Protein AF-A0A1C3P4C2-F1 (afdb_monomer_lite)

Organism: NCBI:txid1839754

Foldseek 3Di:
DDPPPPDDFQDQAAPLPPRDGHPDRHDNHDVPSVVSSVQVCCCVPQVGDQSVCVVVQDDPPSPDDDD

Sequence (67 aa):
MSTENARAFPNGRCWCGCGERIDDPRVFFRAGHDKRAEVRVIRERYGDVASFLLAYGYGPAAGGGAA

Radius of gyration: 16.49 Å; chains: 1; bounding box: 41×29×38 Å

pLDDT: mean 86.46, std 15.31, range [39.53, 96.88]

Structure (mmCIF, N/CA/C/O backbone):
data_AF-A0A1C3P4C2-F1
#
_entry.id   AF-A0A1C3P4C2-F1
#
loop_
_atom_site.group_PDB
_atom_site.id
_atom_site.type_symbol
_atom_site.label_atom_id
_atom_site.label_alt_id
_atom_site.label_comp_id
_atom_site.label_asym_id
_atom_site.label_entity_id
_atom_site.label_seq_id
_atom_site.pdbx_PDB_ins_code
_atom_site.Cartn_x
_atom_site.Cartn_y
_atom_site.Cartn_z
_atom_site.occupancy
_atom_site.B_iso_or_equiv
_atom_site.auth_seq_id
_atom_site.auth_comp_id
_atom_site.auth_asym_id
_atom_site.auth_atom_id
_atom_site.pdbx_PDB_model_num
ATOM 1 N N . MET A 1 1 ? 14.506 21.383 3.892 1.00 41.62 1 MET A N 1
ATOM 2 C CA . MET A 1 1 ? 14.480 20.759 2.553 1.00 41.62 1 MET A CA 1
ATOM 3 C C . MET A 1 1 ? 13.056 20.319 2.308 1.00 41.62 1 MET A C 1
ATOM 5 O O . MET A 1 1 ? 12.627 19.332 2.890 1.00 41.62 1 MET A O 1
ATOM 9 N N . SER A 1 2 ? 12.303 21.123 1.564 1.00 48.38 2 SER A N 1
ATOM 10 C CA . SER A 1 2 ? 10.942 20.788 1.164 1.00 48.38 2 SER A CA 1
ATOM 11 C C . SER A 1 2 ? 11.023 19.590 0.229 1.00 48.38 2 SER A C 1
ATOM 13 O O . SER A 1 2 ? 11.460 19.719 -0.910 1.00 48.38 2 SER A O 1
ATOM 15 N N . THR A 1 3 ? 10.659 18.408 0.710 1.00 59.81 3 THR A N 1
ATOM 16 C CA . THR A 1 3 ? 10.260 17.310 -0.166 1.00 59.81 3 THR A CA 1
ATOM 17 C C . THR A 1 3 ? 8.905 17.692 -0.745 1.00 59.81 3 THR A C 1
ATOM 19 O O . THR A 1 3 ? 7.861 17.214 -0.306 1.00 59.81 3 THR A O 1
ATOM 22 N N . GLU A 1 4 ? 8.918 18.607 -1.721 1.00 56.19 4 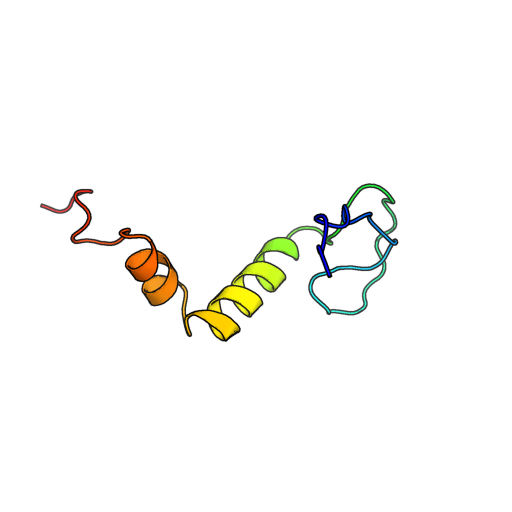GLU A N 1
AT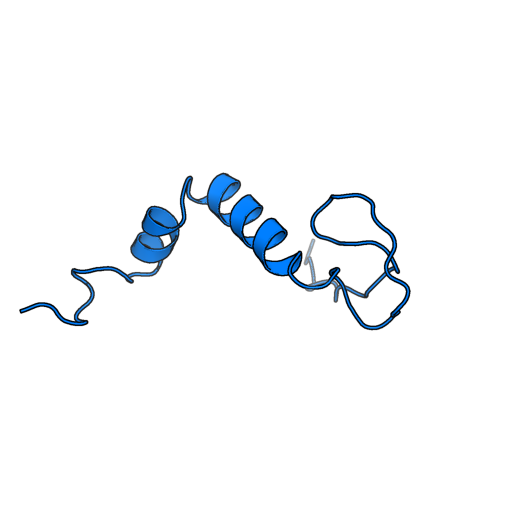OM 23 C CA . GLU A 1 4 ? 7.869 18.625 -2.732 1.00 56.19 4 GLU A CA 1
ATOM 24 C C . GLU A 1 4 ? 7.683 17.178 -3.174 1.00 56.19 4 GLU A C 1
ATOM 26 O O . GLU A 1 4 ? 8.654 16.481 -3.475 1.00 56.19 4 GLU A O 1
ATOM 31 N N . ASN A 1 5 ? 6.446 16.710 -3.049 1.00 59.16 5 ASN A N 1
ATOM 32 C CA . ASN A 1 5 ? 6.021 15.340 -3.262 1.00 59.16 5 ASN A CA 1
ATOM 33 C C . ASN A 1 5 ? 6.447 14.911 -4.672 1.00 59.16 5 ASN A C 1
ATOM 35 O O . ASN A 1 5 ? 5.748 15.180 -5.649 1.00 59.16 5 ASN A O 1
ATOM 39 N N . ALA A 1 6 ? 7.656 14.353 -4.781 1.00 73.44 6 ALA A N 1
ATOM 40 C CA . ALA A 1 6 ? 8.248 13.988 -6.051 1.00 73.44 6 ALA A CA 1
ATOM 41 C C . ALA A 1 6 ? 7.314 12.968 -6.683 1.00 73.44 6 ALA A C 1
ATOM 43 O O . ALA A 1 6 ? 7.123 11.868 -6.159 1.00 73.44 6 ALA A O 1
ATOM 44 N N . ARG A 1 7 ? 6.671 13.373 -7.779 1.00 81.25 7 ARG A N 1
ATOM 45 C CA . ARG A 1 7 ? 5.680 12.538 -8.440 1.00 81.25 7 ARG A CA 1
ATOM 46 C C . ARG A 1 7 ? 6.366 11.241 -8.857 1.00 81.25 7 ARG A C 1
ATOM 48 O O . ARG A 1 7 ? 7.329 11.252 -9.618 1.00 81.25 7 ARG A O 1
ATOM 55 N N . ALA A 1 8 ? 5.885 10.130 -8.316 1.00 86.31 8 ALA A N 1
ATOM 56 C CA . ALA A 1 8 ? 6.341 8.807 -8.696 1.00 86.31 8 ALA A CA 1
ATOM 57 C C . ALA A 1 8 ? 5.976 8.537 -10.163 1.00 86.31 8 ALA A C 1
ATOM 59 O O . ALA A 1 8 ? 4.842 8.790 -10.575 1.00 86.31 8 ALA A O 1
ATOM 60 N N . PHE A 1 9 ? 6.919 7.993 -10.933 1.00 90.12 9 PHE A N 1
ATOM 61 C CA . PHE A 1 9 ? 6.690 7.532 -12.302 1.00 90.12 9 PHE A CA 1
ATOM 62 C C . PHE A 1 9 ? 6.982 6.032 -12.407 1.00 90.12 9 PHE A C 1
ATOM 64 O O . PHE A 1 9 ? 7.940 5.559 -11.783 1.00 90.12 9 PHE A O 1
ATOM 71 N N . PRO A 1 10 ? 6.195 5.270 -13.186 1.00 93.38 10 PRO A N 1
ATOM 72 C CA . PRO A 1 10 ? 6.513 3.880 -13.472 1.00 93.38 10 PRO A CA 1
ATOM 73 C C . PRO A 1 10 ? 7.888 3.756 -14.135 1.00 93.38 10 PRO A C 1
ATOM 75 O O . PRO A 1 10 ? 8.269 4.575 -14.968 1.00 93.38 10 PRO A O 1
ATOM 78 N N . ASN A 1 11 ? 8.638 2.717 -13.774 1.00 92.38 11 ASN A N 1
ATOM 79 C CA . ASN A 1 11 ? 10.015 2.501 -14.239 1.00 92.38 11 ASN A CA 1
ATOM 80 C C . ASN A 1 11 ? 10.226 1.113 -14.873 1.00 92.38 11 ASN A C 1
ATOM 82 O O . ASN A 1 11 ? 11.361 0.667 -15.031 1.00 92.38 11 ASN A O 1
ATOM 86 N N . GLY A 1 12 ? 9.137 0.403 -15.188 1.00 94.25 12 GLY A N 1
ATOM 87 C CA . GLY A 1 12 ? 9.181 -0.952 -15.749 1.00 94.25 12 GLY A CA 1
ATOM 88 C C . GLY A 1 12 ? 9.584 -2.044 -14.749 1.00 94.25 12 GLY A C 1
ATOM 89 O O . GLY A 1 12 ? 9.881 -3.171 -15.151 1.00 94.25 12 GLY A O 1
ATOM 90 N N . ARG A 1 13 ? 9.615 -1.746 -13.445 1.00 94.94 13 ARG A N 1
ATOM 91 C CA . ARG A 1 13 ? 9.832 -2.723 -12.367 1.00 94.94 13 ARG A CA 1
ATOM 92 C C . ARG A 1 13 ? 8.665 -2.706 -11.399 1.00 94.94 13 ARG A C 1
ATOM 94 O O . ARG A 1 13 ? 8.046 -1.669 -11.203 1.00 94.94 13 ARG A O 1
ATOM 101 N N . CYS A 1 14 ? 8.383 -3.841 -10.768 1.00 95.06 14 CYS A N 1
ATOM 102 C CA . CYS A 1 14 ? 7.320 -3.925 -9.779 1.00 95.06 14 CYS A CA 1
ATOM 103 C C . CYS A 1 14 ? 7.721 -3.287 -8.446 1.00 95.06 14 CYS A C 1
ATOM 105 O O . CYS A 1 14 ? 8.694 -3.690 -7.803 1.00 95.06 14 CYS A O 1
ATOM 107 N N . TRP A 1 15 ? 6.907 -2.334 -7.993 1.00 94.62 15 TRP A N 1
ATOM 108 C CA . TRP A 1 15 ? 7.143 -1.574 -6.764 1.00 94.62 15 TRP A CA 1
ATOM 109 C C . TRP A 1 15 ? 6.813 -2.348 -5.481 1.00 94.62 15 TRP A C 1
ATOM 111 O O . TRP A 1 15 ? 7.115 -1.877 -4.390 1.00 94.62 15 TRP A O 1
ATOM 121 N N . CYS A 1 16 ? 6.276 -3.572 -5.573 1.00 94.06 16 CYS A N 1
ATOM 122 C CA . CYS A 1 16 ? 6.095 -4.424 -4.391 1.00 94.06 16 CYS A CA 1
ATOM 123 C C . CYS A 1 16 ? 7.420 -4.981 -3.837 1.00 94.06 16 CYS A C 1
ATOM 125 O O . CYS A 1 16 ? 7.428 -5.638 -2.796 1.00 94.06 16 CYS A O 1
ATOM 127 N N . GLY A 1 17 ? 8.537 -4.756 -4.540 1.00 90.00 17 GLY A N 1
ATOM 128 C CA . GLY A 1 17 ? 9.867 -5.208 -4.139 1.00 90.00 17 GLY A CA 1
ATOM 129 C C . GLY A 1 17 ? 10.212 -6.640 -4.554 1.00 90.00 17 GLY A C 1
ATOM 130 O O . GLY A 1 17 ? 11.240 -7.144 -4.124 1.00 90.00 17 GLY A O 1
ATOM 131 N N . CYS A 1 18 ? 9.403 -7.301 -5.394 1.00 93.44 18 CYS A N 1
ATOM 132 C CA . CYS A 1 18 ? 9.731 -8.644 -5.896 1.00 93.44 18 CYS A CA 1
ATOM 133 C C . CYS A 1 18 ? 10.835 -8.651 -6.969 1.00 93.44 18 CYS A C 1
ATOM 135 O O . CYS A 1 18 ? 11.327 -9.713 -7.329 1.00 93.44 18 CYS A O 1
ATOM 137 N N . GLY A 1 19 ? 11.212 -7.483 -7.500 1.00 91.81 19 GLY A N 1
ATOM 138 C CA . GLY A 1 19 ? 12.249 -7.350 -8.529 1.00 91.81 19 GLY A CA 1
ATOM 139 C C . GLY A 1 19 ? 11.787 -7.664 -9.956 1.00 91.81 19 GLY A C 1
ATOM 140 O O . GLY A 1 19 ? 12.551 -7.446 -10.898 1.00 91.81 19 GLY A O 1
ATOM 141 N N . GLU A 1 20 ? 10.545 -8.117 -10.135 1.00 94.38 20 GLU A N 1
ATOM 142 C CA . GLU A 1 20 ? 9.997 -8.468 -11.445 1.00 94.38 20 GLU A CA 1
ATOM 143 C C . GLU A 1 20 ? 9.871 -7.260 -12.375 1.00 94.38 20 GLU A C 1
ATOM 145 O O . GLU A 1 20 ? 9.592 -6.134 -11.946 1.00 94.38 20 GLU A O 1
ATOM 150 N N . ARG A 1 21 ? 10.042 -7.518 -13.675 1.00 95.31 21 ARG A N 1
ATOM 151 C CA . ARG A 1 21 ? 9.784 -6.536 -14.727 1.00 95.31 21 ARG A CA 1
ATOM 152 C C . ARG A 1 21 ? 8.292 -6.432 -15.027 1.00 95.31 21 ARG A C 1
ATOM 154 O O . ARG A 1 21 ? 7.547 -7.410 -14.904 1.00 95.31 21 ARG A O 1
ATOM 161 N N . ILE A 1 22 ? 7.884 -5.234 -15.423 1.00 94.94 22 ILE A N 1
ATOM 162 C CA . ILE A 1 22 ? 6.556 -4.952 -15.952 1.00 94.94 22 ILE A CA 1
ATOM 163 C C . ILE A 1 22 ? 6.722 -4.387 -17.356 1.00 94.94 22 ILE A C 1
ATOM 165 O O . ILE A 1 22 ? 7.502 -3.457 -17.557 1.00 94.94 22 ILE A O 1
ATOM 169 N N . ASP A 1 23 ? 6.000 -4.970 -18.306 1.00 91.12 23 ASP A N 1
ATOM 170 C CA . ASP A 1 23 ? 6.096 -4.594 -19.716 1.00 91.12 23 ASP A CA 1
ATOM 171 C C . ASP A 1 23 ? 5.246 -3.363 -20.049 1.00 91.12 23 ASP A C 1
ATOM 173 O O . ASP A 1 23 ? 5.557 -2.637 -20.990 1.00 91.12 23 ASP A O 1
ATOM 177 N N . ASP A 1 24 ? 4.206 -3.085 -19.255 1.00 92.94 24 ASP A N 1
ATOM 178 C CA . ASP A 1 24 ? 3.404 -1.869 -19.389 1.00 92.94 24 ASP A CA 1
ATOM 179 C C . ASP A 1 24 ? 4.102 -0.680 -18.688 1.00 92.94 24 ASP A C 1
ATOM 181 O O . ASP A 1 24 ? 4.239 -0.672 -17.460 1.00 92.94 24 ASP A O 1
ATOM 185 N N . PRO A 1 25 ? 4.525 0.362 -19.432 1.00 88.75 25 PRO A N 1
ATOM 186 C CA . PRO A 1 25 ? 5.217 1.523 -18.877 1.00 88.75 25 PRO A CA 1
ATOM 187 C C . PRO A 1 25 ? 4.302 2.476 -18.091 1.00 88.75 25 PRO A C 1
ATOM 189 O O . PRO A 1 25 ? 4.766 3.517 -17.632 1.00 88.75 25 PRO A O 1
ATOM 192 N N . ARG A 1 26 ? 3.004 2.181 -17.956 1.00 91.88 26 ARG A N 1
ATOM 193 C CA . ARG A 1 26 ? 2.026 3.033 -17.259 1.00 91.88 26 ARG A CA 1
ATOM 194 C C . ARG A 1 26 ? 1.683 2.537 -15.859 1.00 91.88 26 ARG A C 1
ATOM 196 O O . ARG A 1 26 ? 1.052 3.273 -15.103 1.00 91.88 26 ARG A O 1
ATOM 203 N N . VAL A 1 27 ? 2.092 1.321 -15.495 1.00 94.12 27 VAL A N 1
ATOM 204 C CA . VAL A 1 27 ? 1.715 0.689 -14.223 1.00 94.12 27 VAL A CA 1
ATOM 205 C C . VAL A 1 27 ? 2.918 0.500 -13.298 1.00 94.12 27 VAL A C 1
ATOM 207 O O . VAL A 1 27 ? 4.031 0.209 -13.725 1.00 94.12 27 VAL A O 1
ATOM 210 N N . PHE A 1 28 ? 2.684 0.639 -11.994 1.00 95.00 28 PHE A N 1
ATOM 211 C CA . PHE A 1 28 ? 3.714 0.489 -10.956 1.00 95.00 28 PHE A CA 1
ATOM 212 C C . PHE A 1 28 ? 3.862 -0.953 -10.452 1.00 95.00 28 PHE A C 1
ATOM 214 O O . PHE A 1 28 ? 4.894 -1.339 -9.893 1.00 95.00 28 PHE A O 1
ATOM 221 N N . PHE A 1 29 ? 2.814 -1.760 -10.618 1.00 96.12 29 PHE A N 1
ATOM 222 C CA . PHE A 1 29 ? 2.703 -3.090 -10.035 1.00 96.12 29 PHE A CA 1
ATOM 223 C C . PHE A 1 29 ? 2.303 -4.118 -11.089 1.00 96.12 29 PHE A C 1
ATOM 225 O O . PHE A 1 29 ? 1.570 -3.816 -12.027 1.00 96.12 29 PHE A O 1
ATOM 232 N N . ARG A 1 30 ? 2.761 -5.360 -10.901 1.00 95.06 30 ARG A N 1
ATOM 233 C CA . ARG A 1 30 ? 2.130 -6.525 -11.532 1.00 95.06 30 ARG A CA 1
ATOM 234 C C . ARG A 1 30 ? 0.704 -6.661 -10.993 1.00 95.06 30 ARG A C 1
ATOM 236 O O .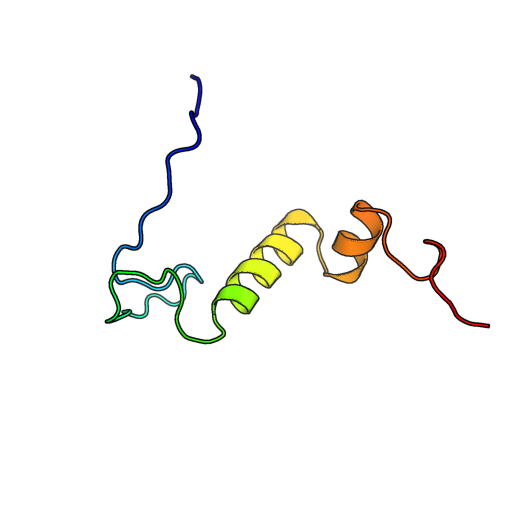 ARG A 1 30 ? 0.409 -6.186 -9.894 1.00 95.06 30 ARG A O 1
ATOM 243 N N . ALA A 1 31 ? -0.162 -7.338 -11.740 1.00 92.88 31 ALA A N 1
ATOM 244 C CA . ALA A 1 31 ? -1.531 -7.596 -11.304 1.00 92.88 31 ALA A CA 1
ATOM 245 C C . ALA A 1 31 ? -1.553 -8.223 -9.892 1.00 92.88 31 ALA A C 1
ATOM 247 O O . ALA A 1 31 ? -0.917 -9.250 -9.656 1.00 92.88 31 ALA A O 1
ATOM 248 N N . GLY A 1 32 ? -2.234 -7.564 -8.947 1.00 91.44 32 GLY A N 1
ATOM 249 C CA . GLY A 1 32 ? -2.378 -7.992 -7.548 1.00 91.44 32 GLY A CA 1
ATOM 250 C C . GLY A 1 32 ? -1.173 -7.739 -6.627 1.00 91.44 32 GLY A C 1
ATOM 251 O O . GLY A 1 32 ? -1.197 -8.124 -5.456 1.00 91.44 32 GLY A O 1
ATOM 252 N N . HIS A 1 33 ? -0.091 -7.128 -7.119 1.00 96.25 33 HIS A N 1
ATOM 253 C CA . HIS A 1 33 ? 1.111 -6.867 -6.312 1.00 96.25 33 HIS A CA 1
ATOM 254 C C . HIS A 1 33 ? 1.057 -5.552 -5.527 1.00 96.25 33 HIS A C 1
ATOM 256 O O . HIS A 1 33 ? 1.811 -5.386 -4.567 1.00 96.25 33 HIS A O 1
ATOM 262 N N . ASP A 1 34 ? 0.159 -4.648 -5.900 1.00 95.31 34 ASP A N 1
ATOM 263 C CA . ASP A 1 34 ? -0.217 -3.469 -5.121 1.00 95.31 34 ASP A CA 1
ATOM 264 C C . ASP A 1 34 ? -0.598 -3.873 -3.691 1.00 95.31 34 ASP A C 1
ATOM 266 O O . ASP A 1 34 ? -0.016 -3.371 -2.727 1.00 95.31 34 ASP A O 1
ATOM 270 N N . LYS A 1 35 ? -1.441 -4.905 -3.539 1.00 94.31 35 LYS A N 1
ATOM 271 C CA . LYS A 1 35 ? -1.887 -5.346 -2.215 1.00 94.31 35 LYS A CA 1
ATOM 272 C C . LYS A 1 35 ? -0.750 -5.862 -1.340 1.00 94.31 35 LYS A C 1
ATOM 274 O O . LYS A 1 35 ? -0.730 -5.637 -0.131 1.00 94.31 35 LYS A O 1
ATOM 279 N N . ARG A 1 36 ? 0.228 -6.541 -1.945 1.00 94.38 36 ARG A N 1
ATOM 280 C CA . ARG A 1 36 ? 1.430 -7.012 -1.238 1.00 94.38 36 ARG A CA 1
ATOM 281 C C . ARG A 1 36 ? 2.255 -5.839 -0.713 1.00 94.38 36 ARG A C 1
ATOM 283 O O . ARG A 1 36 ? 2.741 -5.904 0.415 1.00 94.38 36 ARG A O 1
ATOM 290 N N . ALA A 1 37 ? 2.407 -4.790 -1.523 1.00 95.06 37 ALA A N 1
ATOM 291 C CA . ALA A 1 37 ? 3.116 -3.579 -1.128 1.00 95.06 37 ALA A CA 1
ATOM 292 C C . ALA A 1 37 ? 2.397 -2.875 0.035 1.00 95.06 37 ALA A C 1
ATOM 294 O O . ALA A 1 37 ? 3.032 -2.571 1.044 1.00 95.06 37 ALA A O 1
ATOM 295 N N . GLU A 1 38 ? 1.074 -2.704 -0.063 1.00 95.31 38 GLU A N 1
ATOM 296 C CA . GLU A 1 38 ? 0.245 -2.121 1.002 1.00 95.31 38 GLU A CA 1
ATOM 297 C C . GLU A 1 38 ? 0.368 -2.890 2.318 1.00 95.31 38 GLU A C 1
ATOM 299 O O . GLU A 1 38 ? 0.640 -2.297 3.360 1.00 95.31 38 GLU A O 1
ATOM 304 N N . VAL A 1 39 ? 0.208 -4.219 2.281 1.00 94.56 39 VAL A N 1
ATOM 305 C CA . VAL A 1 39 ? 0.291 -5.066 3.480 1.00 94.56 39 VAL A CA 1
ATOM 306 C C . VAL A 1 39 ? 1.663 -4.947 4.136 1.00 94.56 39 VAL A C 1
ATOM 308 O O . VAL A 1 39 ? 1.746 -4.946 5.363 1.00 94.56 39 VAL A O 1
ATOM 311 N N . ARG A 1 40 ? 2.738 -4.819 3.348 1.00 94.00 40 ARG A N 1
ATOM 312 C CA . ARG A 1 40 ? 4.078 -4.610 3.900 1.00 94.00 40 ARG A CA 1
ATOM 313 C C . ARG A 1 40 ? 4.159 -3.294 4.673 1.00 94.00 40 ARG A C 1
ATOM 315 O O . ARG A 1 40 ? 4.582 -3.313 5.822 1.00 94.00 40 ARG A O 1
ATOM 322 N N . VAL A 1 41 ? 3.685 -2.191 4.090 1.00 95.06 41 VAL A N 1
ATOM 323 C CA . VAL A 1 41 ? 3.646 -0.880 4.764 1.00 95.06 41 VAL A CA 1
ATOM 324 C C . VAL A 1 41 ? 2.791 -0.939 6.028 1.00 95.06 41 VAL A C 1
ATOM 326 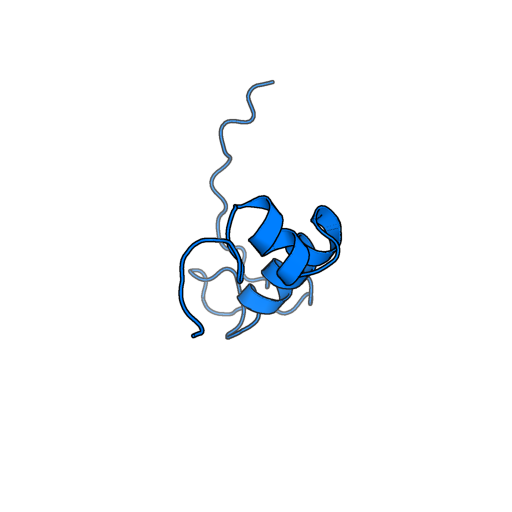O O . VAL A 1 41 ? 3.210 -0.453 7.075 1.00 95.06 41 VAL A O 1
ATOM 329 N N . ILE A 1 42 ? 1.620 -1.575 5.954 1.00 96.81 42 ILE A N 1
ATOM 330 C CA . ILE A 1 42 ? 0.726 -1.753 7.102 1.00 96.81 42 ILE A CA 1
ATOM 331 C C . ILE A 1 42 ? 1.440 -2.508 8.227 1.00 96.81 42 ILE A C 1
ATOM 333 O O . ILE A 1 42 ? 1.435 -2.048 9.363 1.00 96.81 42 ILE A O 1
ATOM 337 N N . ARG A 1 43 ? 2.106 -3.625 7.922 1.00 95.81 43 ARG A N 1
ATOM 338 C CA . ARG A 1 43 ? 2.855 -4.399 8.922 1.00 95.81 43 ARG A CA 1
ATOM 339 C C . ARG A 1 43 ? 4.015 -3.610 9.522 1.00 95.81 43 ARG A C 1
ATOM 341 O O . ARG A 1 43 ? 4.190 -3.620 10.732 1.00 95.81 43 ARG A O 1
ATOM 348 N N . GLU A 1 44 ? 4.782 -2.905 8.694 1.00 96.12 44 GLU A N 1
ATOM 349 C CA . GLU A 1 44 ? 5.934 -2.109 9.141 1.00 96.12 44 GLU A CA 1
ATOM 350 C C . GLU A 1 44 ? 5.526 -0.905 10.008 1.00 96.12 44 GLU A C 1
ATOM 352 O O . GLU A 1 44 ? 6.280 -0.505 10.892 1.00 96.12 44 GLU A O 1
ATOM 357 N N . ARG A 1 45 ? 4.355 -0.306 9.757 1.00 96.88 45 ARG A N 1
ATOM 358 C CA . ARG A 1 45 ? 3.902 0.920 10.439 1.00 96.88 45 ARG A CA 1
ATOM 359 C C . ARG A 1 45 ? 2.908 0.682 11.574 1.00 96.88 45 ARG A C 1
ATOM 361 O O . ARG A 1 45 ? 2.898 1.458 12.522 1.00 96.88 45 ARG A O 1
ATOM 368 N N . TYR A 1 46 ? 2.084 -0.357 11.470 1.00 96.81 46 TYR A N 1
ATOM 369 C CA . TYR A 1 46 ? 0.951 -0.623 12.365 1.00 96.81 46 TYR A CA 1
ATOM 370 C C . TYR A 1 46 ? 0.930 -2.063 12.907 1.00 96.81 46 TYR A C 1
ATOM 372 O O . TYR A 1 46 ? 0.076 -2.385 13.726 1.00 96.81 46 TYR A O 1
ATOM 380 N N . GLY A 1 47 ? 1.832 -2.947 12.462 1.00 96.44 47 GLY A N 1
ATOM 381 C CA . GLY A 1 47 ? 1.879 -4.359 12.861 1.00 96.44 47 GLY A CA 1
ATOM 382 C C . GLY A 1 47 ? 0.920 -5.247 12.065 1.00 96.44 47 GLY A C 1
ATOM 383 O O . GLY A 1 47 ? 1.351 -6.209 11.427 1.00 96.44 47 GLY A O 1
ATOM 384 N N . ASP A 1 48 ? -0.365 -4.898 12.028 1.00 95.06 48 ASP A N 1
ATOM 385 C CA . ASP A 1 48 ? -1.388 -5.628 11.277 1.00 95.06 48 ASP A CA 1
ATOM 386 C C . ASP A 1 48 ? -2.499 -4.713 10.723 1.00 95.06 48 ASP A C 1
ATOM 388 O O . ASP A 1 48 ? -2.542 -3.506 10.971 1.00 95.06 48 ASP A O 1
ATOM 392 N N . VAL A 1 49 ? -3.391 -5.299 9.916 1.00 95.00 49 VAL A N 1
ATOM 393 C CA . VAL A 1 49 ? -4.472 -4.558 9.249 1.00 95.00 49 VAL A CA 1
ATOM 394 C C . VAL A 1 49 ? -5.561 -4.093 10.214 1.00 95.00 49 VAL A C 1
ATOM 396 O O . VAL A 1 49 ? -6.132 -3.030 9.996 1.00 95.00 49 VAL A O 1
ATOM 399 N N . ALA A 1 50 ? -5.848 -4.847 11.276 1.00 94.81 50 ALA A N 1
ATOM 400 C CA . ALA A 1 50 ? -6.868 -4.468 12.246 1.00 94.81 50 ALA A CA 1
ATOM 401 C C . ALA A 1 50 ? -6.394 -3.256 13.057 1.00 94.81 50 ALA A C 1
ATOM 403 O O . ALA A 1 50 ? -7.130 -2.284 13.195 1.00 94.81 50 ALA A O 1
ATOM 404 N N . SER A 1 51 ? -5.136 -3.275 13.494 1.00 94.81 51 SER A N 1
ATOM 405 C CA . SER A 1 51 ? -4.454 -2.173 14.169 1.00 94.81 51 SER A CA 1
ATOM 406 C C . SER A 1 51 ? -4.381 -0.923 13.288 1.00 94.81 51 SER A C 1
ATOM 408 O O . SER A 1 51 ? -4.671 0.175 13.759 1.00 94.81 51 SER A O 1
ATOM 410 N N . PHE A 1 52 ? -4.081 -1.077 11.991 1.00 95.81 52 PHE A N 1
ATOM 411 C CA . PHE A 1 52 ? -4.173 0.017 11.018 1.00 95.81 52 PHE A CA 1
ATOM 412 C C . PHE A 1 52 ? -5.587 0.607 10.947 1.00 95.81 52 PHE A C 1
ATOM 414 O O . PHE A 1 52 ? -5.745 1.817 11.060 1.00 95.81 52 PHE A O 1
ATOM 421 N N . LEU A 1 53 ? -6.622 -0.223 10.805 1.00 95.06 53 LEU A N 1
ATOM 422 C CA . LEU A 1 53 ? -8.008 0.248 10.719 1.00 95.06 53 LEU A CA 1
ATOM 423 C C . LEU A 1 53 ? -8.446 0.981 11.996 1.00 95.06 53 LEU A C 1
ATOM 425 O O . LEU A 1 53 ? -8.989 2.083 11.908 1.00 95.06 53 LEU A O 1
ATOM 429 N N . LEU A 1 54 ? -8.131 0.423 13.167 1.00 94.25 54 LEU A N 1
ATOM 430 C CA . LEU A 1 54 ? -8.391 1.055 14.463 1.00 94.25 54 LEU A CA 1
ATOM 431 C C . LEU A 1 54 ? -7.696 2.417 14.587 1.00 94.25 54 LEU A C 1
ATOM 433 O O . LEU A 1 54 ? -8.306 3.367 15.074 1.00 94.25 54 LEU A O 1
ATOM 437 N N . ALA A 1 55 ? -6.460 2.549 14.090 1.00 93.75 55 ALA A N 1
ATOM 438 C CA . ALA A 1 55 ? -5.718 3.812 14.111 1.00 93.75 55 ALA A CA 1
ATOM 439 C C . ALA A 1 55 ? -6.387 4.934 13.293 1.00 93.75 55 ALA A C 1
ATOM 441 O O . ALA A 1 55 ? -6.146 6.109 13.562 1.00 93.75 55 ALA A O 1
ATOM 442 N N . TYR A 1 56 ? -7.242 4.587 12.328 1.00 93.06 56 TYR A N 1
ATOM 443 C CA . TYR A 1 56 ? -8.028 5.537 11.533 1.00 93.06 56 TYR A CA 1
ATOM 444 C C . TYR A 1 56 ? -9.498 5.614 11.965 1.00 93.06 56 TY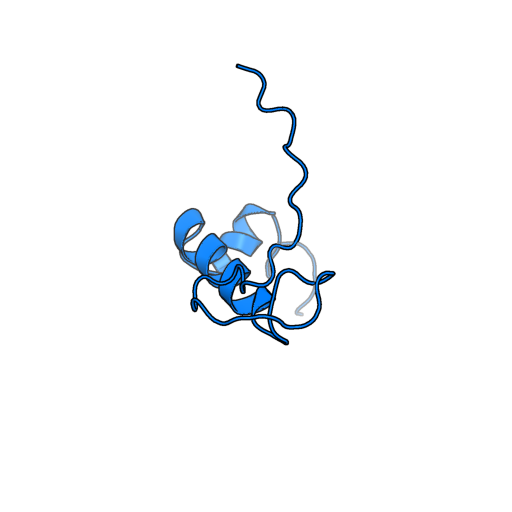R A C 1
ATOM 446 O O . TYR A 1 56 ? -10.325 6.169 11.244 1.00 93.06 56 TYR A O 1
ATOM 454 N N . GLY A 1 57 ? -9.830 5.074 13.141 1.00 90.88 57 GLY A N 1
ATOM 455 C CA . GLY A 1 57 ? -11.183 5.124 13.687 1.00 90.88 57 GLY A CA 1
ATOM 456 C C . GLY A 1 57 ? -12.166 4.178 13.003 1.00 90.88 57 GLY A C 1
ATOM 457 O O . GLY A 1 57 ? -13.365 4.361 13.160 1.00 90.88 57 GLY A O 1
ATOM 458 N N . TYR A 1 58 ? -11.688 3.173 12.264 1.00 92.38 58 TYR A N 1
ATOM 459 C CA . TYR A 1 58 ? -12.511 2.065 11.779 1.00 92.38 58 TYR A CA 1
ATOM 460 C C . TYR A 1 58 ? -12.510 0.915 12.790 1.00 92.38 58 TYR A C 1
ATOM 462 O O . TYR A 1 58 ? -11.598 0.776 13.596 1.00 92.38 58 TYR A O 1
ATOM 470 N N . GLY A 1 59 ? -13.512 0.040 12.720 1.00 86.06 59 GLY A N 1
ATOM 471 C CA . GLY A 1 59 ? -13.600 -1.163 13.547 1.00 86.06 59 GLY A CA 1
ATOM 472 C C . GLY A 1 59 ? -15.008 -1.388 14.097 1.00 86.06 59 GLY A C 1
ATOM 473 O O . GLY A 1 59 ? -15.898 -0.574 13.859 1.00 86.06 59 GLY A O 1
ATOM 474 N N . PRO A 1 60 ? -15.234 -2.470 14.856 1.00 85.50 60 PRO A N 1
ATOM 475 C CA . PRO A 1 60 ? -16.571 -2.836 15.334 1.00 85.50 60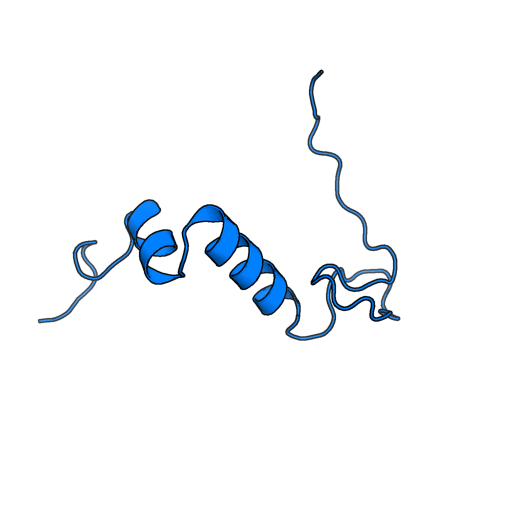 PRO A CA 1
ATOM 476 C C . PRO A 1 60 ? -17.239 -1.757 16.204 1.00 85.50 60 PRO A C 1
ATOM 478 O O . PRO A 1 60 ? -18.455 -1.602 16.177 1.00 85.50 60 PRO A O 1
ATOM 481 N N . ALA A 1 61 ? -16.446 -0.969 16.938 1.00 79.00 61 ALA A N 1
ATOM 482 C CA . ALA A 1 61 ? -16.934 0.133 17.769 1.00 79.00 61 ALA A CA 1
ATOM 483 C C . ALA A 1 61 ? -17.178 1.445 16.993 1.00 79.00 61 ALA A C 1
ATOM 485 O O . ALA A 1 61 ? -17.774 2.369 17.537 1.00 79.00 61 ALA A O 1
ATOM 486 N N . ALA A 1 62 ? -16.752 1.538 15.728 1.00 68.69 62 ALA A N 1
ATOM 487 C CA . ALA A 1 62 ? -16.813 2.758 14.917 1.00 68.69 62 ALA A CA 1
ATOM 488 C C . ALA A 1 62 ? -18.211 3.075 14.340 1.00 68.69 62 ALA A C 1
ATOM 490 O O . ALA A 1 62 ? -18.349 3.972 13.514 1.00 68.69 62 ALA A O 1
ATOM 491 N N . GLY A 1 63 ? -19.260 2.365 14.773 1.00 63.59 63 GLY A N 1
ATOM 492 C CA . GLY A 1 63 ? -20.645 2.679 14.406 1.00 63.59 63 GLY A CA 1
ATOM 493 C C . GLY A 1 63 ? -21.127 2.045 13.099 1.00 63.59 63 GLY A C 1
ATOM 494 O O . GLY A 1 63 ? -21.864 2.678 12.350 1.00 63.59 63 GLY A O 1
ATOM 495 N N . GLY A 1 64 ? -20.747 0.790 12.836 1.00 59.72 64 GLY A N 1
ATOM 496 C CA . GLY A 1 64 ? -21.145 0.054 11.631 1.00 59.72 64 GLY A CA 1
ATOM 497 C C . GLY A 1 64 ? -21.490 -1.421 11.856 1.00 59.72 64 GLY A C 1
ATOM 498 O O . GLY A 1 64 ? -20.924 -2.265 11.177 1.00 59.72 64 GLY A O 1
ATOM 499 N N . GLY A 1 65 ? -22.411 -1.709 12.785 1.00 50.94 65 GLY A N 1
ATOM 500 C CA . GLY A 1 65 ? -23.351 -2.844 12.713 1.00 50.94 65 GLY A CA 1
ATOM 501 C C . GLY A 1 65 ? -22.886 -4.269 13.060 1.00 50.94 65 GLY A C 1
ATOM 502 O O . GLY A 1 65 ? -22.388 -4.982 12.197 1.00 50.94 65 GLY A O 1
ATOM 503 N N . ALA A 1 66 ? -23.202 -4.695 14.289 1.00 47.66 66 ALA A N 1
ATOM 504 C CA . ALA A 1 66 ? -23.861 -5.964 14.671 1.00 47.66 66 ALA A CA 1
ATOM 505 C C . ALA A 1 66 ? -24.097 -5.886 16.203 1.00 47.66 66 ALA A C 1
ATOM 507 O O . ALA A 1 66 ? -23.123 -5.711 16.933 1.00 47.66 66 ALA A O 1
ATOM 508 N N . ALA A 1 67 ? -25.290 -5.864 16.815 1.00 39.53 67 ALA A N 1
ATOM 509 C CA . ALA A 1 67 ? -26.630 -6.356 16.463 1.00 39.53 67 ALA A CA 1
ATOM 510 C C . ALA A 1 67 ? -26.644 -7.798 15.954 1.00 39.53 67 ALA A C 1
ATOM 512 O O . ALA A 1 67 ? -26.265 -8.004 14.783 1.00 39.53 67 ALA A O 1
#

Secondary structure (DSSP, 8-state):
-----------SB-TTTT--B-S-TT-SSSTTHHHHHHHHHHHHHHSSHHHHHHHTT-STTSS----